Protein AF-A0A7C9AL41-F1 (afdb_monomer_lite)

Sequence (105 aa):
KAKLQLMFDLKRTPTEKEIIETVGISQERYRDVRRASNPVLSLHSRHLVTKEEFIAGITDVDDVGGDNWTQPTLLRFALDDVLDSLKPKENLVIRQRFGLDGKGD

Foldseek 3Di:
DLQVVCCVVVVHRDDPVSSCVVVVDDPVVSVVVVVVPDDDDDQCDADPPVRDGPVVPDDDPPPCDPVNVVVVVVVLVVVVVVLVPDDPVSSVVVCVVVVVPVPDD

Radius of gyration: 28.14 Å; chains: 1; bounding box: 41×40×78 Å

Organism: Opuntia streptacantha (NCBI:txid393608)

InterPro domains:
  IPR007624 RNA polymerase sigma-70 region 3 [PF04539] (1-60)
  IPR013324 RNA polymerase sigma factor, region 3/4-like [SSF88659] (2-46)
  IPR036388 Winged helix-like DNA-binding domain superfamily [G3DSA:1.10.10.10] (1-60)
  IPR036388 Winged helix-like DNA-binding domain superfamily [G3DSA:1.10.10.10] (70-105)
  IPR050239 Sigma-70 factor family, RNA polymerase initiation factors [PTHR30603] (1-103)

pLDDT: mean 85.27, std 11.1, range [49.72, 95.94]

Secondary structure (DSSP, 8-state):
-HHHHHHHHHSSPPPHHHHHHHHT--HHHHHHHHHHHSPPPPTT-B-TTT--BGGGG---SS---THHHHHHHHHHHHHHHHHHTS-HHHHHHHHHHHT-SS---

Structure (mmCIF, N/CA/C/O backbone):
data_AF-A0A7C9AL41-F1
#
_entry.id   AF-A0A7C9AL41-F1
#
loop_
_atom_site.group_PDB
_atom_site.id
_atom_site.type_symbol
_atom_site.label_atom_id
_atom_site.label_alt_id
_atom_site.label_comp_id
_atom_site.label_asym_id
_atom_site.label_entity_id
_atom_site.label_seq_id
_atom_site.pdbx_PDB_ins_code
_atom_site.Cartn_x
_atom_site.Cartn_y
_atom_site.Cartn_z
_atom_site.occupancy
_atom_site.B_iso_or_equiv
_atom_site.auth_seq_id
_atom_site.auth_comp_id
_atom_site.auth_asym_id
_atom_site.auth_atom_id
_atom_site.pdbx_PDB_model_num
ATOM 1 N N . LYS A 1 1 ? -15.848 -7.232 19.261 1.00 80.88 1 LYS A N 1
ATOM 2 C CA . LYS A 1 1 ? -16.745 -7.625 20.380 1.00 80.88 1 LYS A CA 1
ATOM 3 C C . LYS A 1 1 ? -16.005 -8.464 21.425 1.00 80.88 1 LYS A C 1
ATOM 5 O O . LYS A 1 1 ? -15.892 -7.980 22.540 1.00 80.88 1 LYS A O 1
ATOM 10 N N . ALA A 1 2 ? -15.383 -9.592 21.054 1.00 85.12 2 ALA A N 1
ATOM 11 C CA . ALA A 1 2 ? -14.617 -10.447 21.979 1.00 85.12 2 ALA A CA 1
ATOM 12 C C . ALA A 1 2 ? -13.569 -9.705 22.840 1.00 85.12 2 ALA A C 1
ATOM 14 O O . ALA A 1 2 ? -13.535 -9.881 24.051 1.00 85.12 2 ALA A O 1
ATOM 15 N N . LYS A 1 3 ? -12.780 -8.790 22.250 1.00 86.81 3 LYS A N 1
ATOM 16 C CA . LYS A 1 3 ? -11.811 -7.964 23.001 1.00 86.81 3 LYS A CA 1
ATOM 17 C C . LYS A 1 3 ? -12.453 -7.162 24.143 1.00 86.81 3 LYS A C 1
ATOM 19 O O . LYS A 1 3 ? -11.868 -7.072 25.211 1.00 86.81 3 LYS A O 1
ATOM 24 N N . LEU A 1 4 ? -13.630 -6.571 23.916 1.00 88.38 4 LEU A N 1
ATOM 25 C CA . LEU A 1 4 ? -14.317 -5.765 24.931 1.00 88.38 4 LEU A CA 1
ATOM 26 C C . LEU A 1 4 ? -14.866 -6.647 26.055 1.00 88.38 4 LEU A C 1
ATOM 28 O O . LEU A 1 4 ? -14.695 -6.294 27.212 1.00 88.38 4 LEU A O 1
ATOM 32 N N . GLN A 1 5 ? -15.460 -7.798 25.726 1.00 8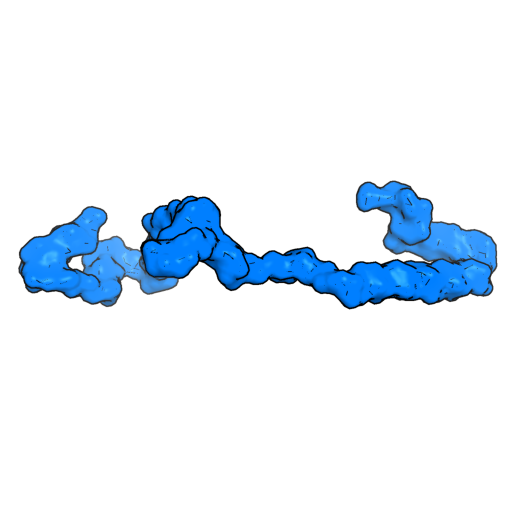9.81 5 GLN A N 1
ATOM 33 C CA . GLN A 1 5 ? -15.945 -8.758 26.729 1.00 89.81 5 GLN A CA 1
ATOM 34 C C . GLN A 1 5 ? -14.806 -9.220 27.646 1.00 89.81 5 GLN A C 1
ATOM 36 O O . GLN A 1 5 ? -14.884 -9.031 28.854 1.00 89.81 5 GLN A O 1
ATOM 41 N N . LEU A 1 6 ? -13.683 -9.657 27.066 1.00 91.25 6 LEU A N 1
ATOM 42 C CA . LEU A 1 6 ? -12.507 -10.062 27.840 1.00 91.25 6 LEU A CA 1
ATOM 43 C C . LEU A 1 6 ? -11.904 -8.922 28.674 1.00 91.25 6 LEU A C 1
ATOM 45 O O . LEU A 1 6 ? -11.375 -9.176 29.752 1.00 91.25 6 LEU A O 1
ATOM 49 N N . MET A 1 7 ? -11.979 -7.669 28.208 1.00 91.81 7 MET A N 1
ATOM 50 C CA . MET A 1 7 ? -11.548 -6.518 29.012 1.00 91.81 7 MET A CA 1
ATOM 51 C C . MET A 1 7 ? -12.383 -6.356 30.285 1.00 91.81 7 MET A C 1
ATOM 53 O O . MET A 1 7 ? -11.823 -6.026 31.331 1.00 91.81 7 MET A O 1
ATOM 57 N N . PHE A 1 8 ? -13.698 -6.582 30.209 1.00 91.19 8 PHE A N 1
ATOM 58 C CA . PHE A 1 8 ? -14.577 -6.522 31.378 1.00 91.19 8 PHE A CA 1
ATOM 59 C C . PHE A 1 8 ? -14.347 -7.706 32.320 1.00 91.19 8 PHE A C 1
ATOM 61 O O . PHE A 1 8 ? -14.205 -7.493 33.524 1.00 91.19 8 PHE A O 1
ATOM 68 N N . ASP A 1 9 ? -14.236 -8.919 31.778 1.00 91.38 9 ASP A N 1
ATOM 69 C CA . ASP A 1 9 ? -14.087 -10.142 32.574 1.00 91.38 9 ASP A CA 1
ATOM 70 C C . ASP A 1 9 ? -12.739 -10.189 33.306 1.00 91.38 9 ASP A C 1
ATOM 72 O O . ASP A 1 9 ? -12.671 -10.469 34.503 1.00 91.38 9 ASP A O 1
ATOM 76 N N . LEU A 1 10 ? -11.650 -9.861 32.602 1.00 90.56 10 LEU A N 1
ATOM 77 C CA . LEU A 1 10 ? -10.291 -9.933 33.145 1.00 90.56 10 LEU A CA 1
ATOM 78 C C . LEU A 1 10 ? -9.888 -8.669 33.918 1.00 90.56 10 LEU A C 1
ATOM 80 O O . LEU A 1 10 ? -8.841 -8.663 34.563 1.00 90.56 10 LEU A O 1
ATOM 84 N N . LYS A 1 11 ? -10.677 -7.585 33.828 1.00 89.94 11 LYS A N 1
ATOM 85 C CA . LYS A 1 11 ? -10.359 -6.246 34.370 1.00 89.94 11 LYS A CA 1
ATOM 86 C C . LYS A 1 11 ? -8.977 -5.719 33.951 1.00 89.94 11 LYS A C 1
ATOM 88 O O . LYS A 1 11 ? -8.386 -4.880 34.626 1.00 89.94 11 LYS A O 1
ATOM 93 N N . ARG A 1 12 ? -8.453 -6.215 32.830 1.00 89.69 12 ARG A N 1
ATOM 94 C CA . ARG A 1 12 ? -7.171 -5.830 32.230 1.00 89.69 12 ARG A CA 1
ATOM 95 C C . ARG A 1 12 ? -7.267 -5.875 30.714 1.00 89.69 12 ARG A C 1
ATOM 97 O O . ARG A 1 12 ? -8.241 -6.371 30.153 1.00 89.69 12 ARG A O 1
ATOM 104 N N . THR A 1 13 ? -6.232 -5.396 30.032 1.00 88.56 13 THR A N 1
ATOM 105 C CA . THR A 1 13 ? -6.113 -5.592 28.587 1.00 88.56 13 THR A CA 1
ATOM 106 C C . THR A 1 13 ? -5.877 -7.084 28.277 1.00 88.56 13 THR A C 1
ATOM 108 O O . THR A 1 13 ? -4.972 -7.702 28.851 1.00 88.56 13 THR A O 1
ATOM 111 N N . PRO A 1 14 ? -6.704 -7.706 27.414 1.00 90.88 14 PRO A N 1
ATOM 112 C CA . PRO A 1 14 ? -6.550 -9.109 27.049 1.00 90.88 14 PRO A CA 1
ATOM 113 C C . PRO A 1 14 ? -5.364 -9.307 26.109 1.00 90.88 14 PRO A C 1
ATOM 115 O O . PRO A 1 14 ? -5.057 -8.451 25.273 1.00 90.88 14 PRO A O 1
ATOM 118 N N . THR A 1 15 ? -4.719 -10.463 26.231 1.00 90.88 15 THR A N 1
ATOM 119 C CA . THR A 1 15 ? -3.598 -10.863 25.374 1.00 90.88 15 THR A CA 1
ATOM 120 C C . THR A 1 15 ? -4.120 -11.447 24.062 1.00 90.88 15 THR A C 1
ATOM 122 O O . THR A 1 15 ? -5.216 -11.998 24.006 1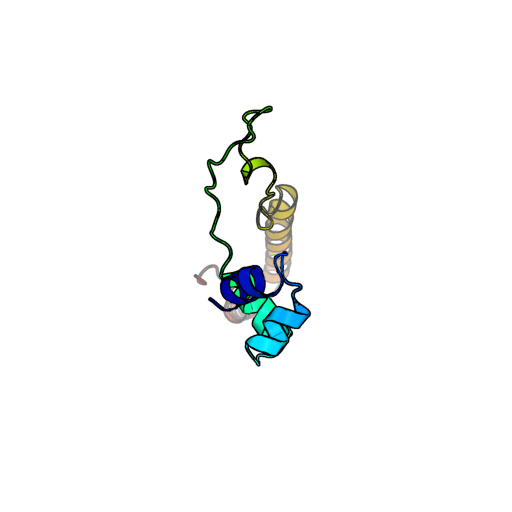.00 90.88 15 THR A O 1
ATOM 125 N N . GLU A 1 16 ? -3.330 -11.372 22.987 1.00 89.12 16 GLU A N 1
ATOM 126 C CA . GLU A 1 16 ? -3.722 -11.905 21.671 1.00 89.12 16 GLU A CA 1
ATOM 127 C C . GLU A 1 16 ? -4.133 -13.380 21.721 1.00 89.12 16 GLU A C 1
ATOM 129 O O . GLU A 1 16 ? -5.134 -13.742 21.113 1.00 89.12 16 GLU A O 1
ATOM 134 N N . LYS A 1 17 ? -3.414 -14.213 22.487 1.00 89.50 17 LYS A N 1
ATOM 135 C CA . LYS A 1 17 ? -3.730 -15.642 22.651 1.00 89.50 17 LYS A CA 1
ATOM 136 C C . LYS A 1 17 ? -5.136 -15.869 23.220 1.00 89.50 17 LYS A C 1
ATOM 138 O O . LYS A 1 17 ? -5.872 -16.685 22.686 1.00 89.50 17 LYS A O 1
ATOM 143 N N . GLU A 1 18 ? -5.525 -15.092 24.230 1.00 89.12 18 GLU A N 1
ATOM 144 C CA . GLU A 1 18 ? -6.833 -15.190 24.900 1.00 89.12 18 GLU A CA 1
ATOM 145 C C . GLU A 1 18 ? -7.973 -14.769 23.960 1.00 89.12 18 GLU A C 1
ATOM 147 O O . GLU A 1 18 ? -9.043 -15.375 23.939 1.00 89.12 18 GLU A O 1
ATOM 152 N N . ILE A 1 19 ? -7.731 -13.747 23.131 1.00 89.69 19 ILE A N 1
ATOM 153 C CA . ILE A 1 19 ? -8.692 -13.300 22.114 1.00 89.69 19 ILE A CA 1
ATOM 154 C C . ILE A 1 19 ? -8.849 -14.368 21.027 1.00 89.69 19 ILE A C 1
ATOM 156 O O . ILE A 1 19 ? -9.970 -14.639 20.604 1.00 89.69 19 ILE A O 1
ATOM 160 N N . ILE A 1 20 ? -7.744 -14.972 20.580 1.00 90.75 20 ILE A N 1
ATOM 161 C CA . ILE A 1 20 ? -7.751 -16.041 19.573 1.00 90.75 20 ILE A CA 1
ATOM 162 C C . ILE A 1 20 ? -8.533 -17.253 20.089 1.00 90.75 20 ILE A C 1
ATOM 164 O O . ILE A 1 20 ? -9.407 -17.747 19.381 1.00 90.75 20 ILE A O 1
ATOM 168 N N . GLU A 1 21 ? -8.264 -17.681 21.323 1.00 89.12 21 GLU A N 1
ATOM 169 C CA . GLU A 1 21 ? -8.946 -18.803 21.974 1.00 89.12 21 GLU A CA 1
ATOM 170 C C . GLU A 1 21 ? -10.453 -18.554 22.109 1.00 89.12 21 GLU A C 1
ATOM 172 O O . GLU A 1 21 ? -11.259 -19.406 21.748 1.00 89.12 21 GLU A O 1
ATOM 177 N N . THR A 1 22 ? -10.843 -17.345 22.517 1.00 88.81 22 THR A N 1
ATOM 178 C CA . THR A 1 22 ? -12.257 -16.969 22.673 1.00 88.81 22 THR A CA 1
ATOM 179 C C . THR A 1 22 ? -13.002 -16.893 21.334 1.00 88.81 22 THR A C 1
ATOM 181 O O . THR A 1 22 ? -14.200 -17.158 21.269 1.00 88.81 22 THR A O 1
ATOM 184 N N . VAL A 1 23 ? -12.319 -16.493 20.255 1.00 88.56 23 VAL A N 1
ATOM 185 C CA . VAL A 1 23 ? -12.920 -16.332 18.918 1.00 88.56 23 VAL A CA 1
ATOM 186 C C . VAL A 1 23 ? -12.864 -17.632 18.099 1.00 88.56 23 VAL A C 1
ATOM 188 O O . VAL A 1 23 ? -13.635 -17.781 17.153 1.00 88.56 23 VAL A O 1
ATOM 191 N N . GLY A 1 24 ? -11.989 -18.579 18.451 1.00 88.38 24 GLY A N 1
ATOM 192 C CA . GLY A 1 24 ? -11.891 -19.891 17.801 1.00 88.38 24 GLY A CA 1
ATOM 193 C C . GLY A 1 24 ? -11.345 -19.851 16.367 1.00 88.38 24 GLY A C 1
ATOM 194 O O . GLY A 1 24 ? -11.702 -20.691 15.545 1.00 88.38 24 GLY A O 1
ATOM 195 N N . ILE A 1 25 ? -10.507 -18.864 16.036 1.00 88.94 25 ILE A N 1
ATOM 196 C CA . ILE A 1 25 ? -9.888 -18.710 14.706 1.00 88.94 25 ILE A CA 1
ATOM 197 C C . ILE A 1 25 ? -8.401 -19.064 14.735 1.00 88.94 25 ILE A C 1
ATOM 199 O O . ILE A 1 25 ? -7.772 -19.050 15.788 1.00 88.94 25 ILE A O 1
ATOM 203 N N . SER A 1 26 ? -7.805 -19.356 13.575 1.00 92.44 26 SER A N 1
ATOM 204 C CA . SER A 1 26 ? -6.355 -19.571 13.501 1.00 92.44 26 SER A CA 1
ATOM 205 C C . SER A 1 26 ? -5.578 -18.274 13.754 1.00 92.44 26 SER A C 1
ATOM 207 O O . SER A 1 26 ? -6.050 -17.169 13.468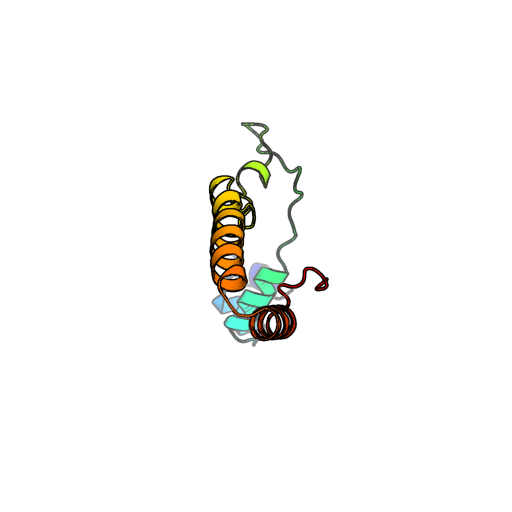 1.00 92.44 26 SER A O 1
ATOM 209 N N . GLN A 1 27 ? -4.352 -18.406 14.268 1.00 89.44 27 GLN A N 1
ATOM 210 C CA . GLN A 1 27 ? -3.487 -17.262 14.566 1.00 89.44 27 GLN A CA 1
ATOM 211 C C . GLN A 1 27 ? -3.171 -16.421 13.319 1.00 89.44 27 GLN A C 1
ATOM 213 O O . GLN A 1 27 ? -3.116 -15.195 13.405 1.00 89.44 27 GLN A O 1
ATOM 218 N N . GLU A 1 28 ? -2.994 -17.066 12.166 1.00 90.62 28 GLU A N 1
ATOM 219 C CA . GLU A 1 28 ? -2.774 -16.397 10.879 1.00 90.62 28 GLU A CA 1
ATOM 220 C C . GLU A 1 28 ? -3.966 -15.512 10.511 1.00 90.62 28 GLU A C 1
ATOM 222 O O . GLU A 1 28 ? -3.806 -14.303 10.348 1.00 90.62 28 GLU A O 1
ATOM 227 N N . ARG A 1 29 ? -5.186 -16.068 10.536 1.00 90.00 29 ARG A N 1
ATOM 228 C CA . ARG A 1 29 ? -6.398 -15.290 10.247 1.00 90.00 29 ARG A CA 1
ATOM 229 C C . ARG A 1 29 ? -6.605 -14.149 11.236 1.00 90.00 29 ARG A C 1
ATOM 231 O O . ARG A 1 29 ? -7.061 -13.082 10.840 1.00 90.00 29 ARG A O 1
ATOM 238 N N . TYR A 1 30 ? -6.273 -14.337 12.514 1.00 91.44 30 TYR A N 1
ATOM 239 C CA . TYR A 1 30 ? -6.352 -13.252 13.495 1.00 91.44 30 TYR A CA 1
ATOM 240 C C . TYR A 1 30 ? -5.416 -12.089 13.142 1.00 91.44 30 TYR A C 1
ATOM 242 O O . TYR A 1 30 ? -5.813 -10.928 13.256 1.00 91.44 30 TYR A O 1
ATOM 250 N N . ARG A 1 31 ? -4.190 -12.378 12.684 1.00 91.12 31 ARG A N 1
ATOM 251 C CA . ARG A 1 31 ? -3.238 -11.347 12.244 1.00 91.12 31 ARG A CA 1
ATOM 252 C C . ARG A 1 31 ? -3.744 -10.601 11.017 1.00 91.12 31 ARG A C 1
ATOM 254 O O . ARG A 1 31 ? -3.656 -9.374 11.000 1.00 91.12 31 ARG A O 1
ATOM 261 N N . ASP A 1 32 ? -4.318 -11.313 10.055 1.00 91.94 32 ASP A N 1
ATOM 262 C CA . ASP A 1 32 ? -4.868 -10.707 8.841 1.00 91.94 32 ASP A CA 1
ATOM 263 C C . ASP A 1 32 ? -6.067 -9.816 9.153 1.00 91.94 32 ASP A C 1
ATOM 265 O O . ASP A 1 32 ? -6.098 -8.655 8.748 1.00 91.94 32 ASP A O 1
ATOM 269 N N . VAL A 1 33 ? -7.012 -10.310 9.959 1.00 91.06 33 VAL A N 1
ATOM 270 C CA . VAL A 1 33 ? -8.170 -9.526 10.410 1.00 91.06 33 VAL A CA 1
ATOM 271 C C . VAL A 1 33 ? -7.715 -8.297 11.189 1.00 91.06 33 VAL A C 1
ATOM 273 O O . VAL A 1 33 ? -8.220 -7.201 10.956 1.00 91.06 33 VAL A O 1
ATOM 276 N N . ARG A 1 34 ? -6.736 -8.442 12.088 1.00 90.44 34 ARG A N 1
ATOM 277 C CA . ARG A 1 34 ? -6.197 -7.311 12.848 1.00 90.44 34 ARG A CA 1
ATOM 278 C C . ARG A 1 34 ? -5.547 -6.281 11.929 1.00 90.44 34 ARG A C 1
ATOM 280 O O . ARG A 1 34 ? -5.809 -5.093 12.095 1.00 90.44 34 ARG A O 1
ATOM 287 N N . ARG A 1 35 ? -4.743 -6.720 10.957 1.00 90.06 35 ARG A N 1
ATOM 288 C CA . ARG A 1 35 ? -4.111 -5.843 9.965 1.00 90.06 35 ARG A CA 1
ATOM 289 C C . ARG A 1 35 ? -5.163 -5.102 9.138 1.00 90.06 35 ARG A C 1
ATOM 291 O O . ARG A 1 35 ? -5.068 -3.889 9.017 1.00 90.06 35 ARG A O 1
ATOM 298 N N . ALA A 1 36 ? -6.174 -5.810 8.641 1.00 90.25 36 ALA A N 1
ATOM 299 C CA . ALA A 1 36 ? -7.258 -5.239 7.846 1.00 90.25 36 ALA A CA 1
ATOM 300 C C . ALA A 1 36 ? -8.170 -4.297 8.652 1.00 90.25 36 ALA A C 1
ATOM 302 O O . ALA A 1 36 ? -8.757 -3.377 8.094 1.00 90.25 36 ALA A O 1
ATOM 303 N N . SER A 1 37 ? -8.293 -4.512 9.965 1.00 90.31 37 SER A N 1
ATOM 304 C CA . SER A 1 37 ? -9.112 -3.669 10.843 1.00 90.31 37 SER A CA 1
ATOM 305 C C . SER A 1 37 ? -8.464 -2.336 11.227 1.00 90.31 37 SER A C 1
ATOM 307 O O . SER A 1 37 ? -9.143 -1.480 11.796 1.00 90.31 37 SER A O 1
ATOM 309 N N . ASN A 1 38 ? -7.165 -2.156 10.963 1.00 89.50 38 ASN A N 1
ATOM 310 C CA . ASN A 1 38 ? -6.490 -0.897 11.255 1.00 89.50 38 ASN A CA 1
ATOM 311 C C . ASN A 1 38 ? -6.984 0.189 10.281 1.00 89.50 38 ASN A C 1
ATOM 313 O O . ASN A 1 38 ? -6.917 -0.020 9.069 1.00 89.50 38 ASN A O 1
ATOM 317 N N . PRO A 1 39 ? -7.465 1.345 10.774 1.00 87.69 39 PRO A N 1
ATOM 318 C CA . PRO A 1 39 ? -7.907 2.425 9.903 1.00 87.69 39 PRO A CA 1
ATOM 319 C C . PRO A 1 39 ? -6.724 3.021 9.131 1.00 87.69 39 PRO A C 1
ATOM 321 O O . PRO A 1 39 ? -5.614 3.129 9.655 1.00 87.69 39 PRO A O 1
ATOM 324 N N . VAL A 1 40 ? -6.982 3.439 7.893 1.00 88.81 40 VAL A N 1
ATOM 325 C CA . VAL A 1 40 ? -5.996 4.140 7.062 1.00 88.81 40 VAL A CA 1
ATOM 326 C C . VAL A 1 40 ? -5.792 5.557 7.605 1.00 88.81 40 VAL A C 1
ATOM 328 O O . VAL A 1 40 ? -6.755 6.251 7.935 1.00 88.81 40 VAL A O 1
ATOM 331 N N . LEU A 1 41 ? -4.532 5.979 7.714 1.00 88.00 41 LEU A N 1
ATOM 332 C CA . LEU A 1 41 ? -4.158 7.324 8.150 1.00 88.00 41 LEU A CA 1
ATOM 333 C C . LEU A 1 41 ? -4.211 8.307 6.975 1.00 88.00 41 LEU A C 1
ATOM 335 O O . LEU A 1 41 ? -3.914 7.952 5.837 1.00 88.00 41 LEU A O 1
ATOM 339 N N . SER A 1 42 ? -4.572 9.559 7.261 1.00 91.31 42 SER A N 1
ATOM 340 C CA . SER A 1 42 ? -4.544 10.626 6.257 1.00 91.31 42 SER A CA 1
ATOM 341 C C . SER A 1 42 ? -3.111 10.915 5.816 1.00 91.31 42 SER A C 1
ATOM 343 O O . SER A 1 42 ? -2.229 11.078 6.660 1.00 91.31 42 SER A O 1
ATOM 345 N N . LEU A 1 43 ? -2.897 11.070 4.511 1.00 90.12 43 LEU A N 1
ATOM 346 C CA . LEU A 1 43 ? -1.611 11.484 3.941 1.00 90.12 43 LEU A CA 1
ATOM 347 C C . LEU A 1 43 ? -1.165 12.869 4.436 1.00 90.12 43 LEU A C 1
ATOM 349 O O . LEU A 1 43 ? 0.021 13.108 4.621 1.00 90.12 43 LEU A O 1
ATOM 353 N N . HIS A 1 44 ? -2.123 13.745 4.744 1.00 90.88 44 HIS A N 1
ATOM 354 C CA . HIS A 1 44 ? -1.870 15.090 5.269 1.00 90.88 44 HIS A CA 1
ATOM 355 C C . HIS A 1 44 ? -1.757 15.134 6.797 1.00 90.88 44 HIS A C 1
ATOM 357 O O . HIS A 1 44 ? -1.754 16.214 7.393 1.00 90.88 44 HIS A O 1
ATOM 363 N N . SER A 1 45 ? -1.732 13.977 7.466 1.00 92.38 45 SER A N 1
ATOM 364 C CA . SER A 1 45 ? -1.510 13.946 8.908 1.00 92.38 45 SER A CA 1
ATOM 365 C C . SER A 1 45 ? -0.095 14.438 9.229 1.00 92.38 45 SER A C 1
ATOM 367 O O . SER A 1 45 ? 0.873 14.091 8.551 1.00 92.38 45 SER A O 1
ATOM 369 N N . ARG A 1 46 ? 0.012 15.292 10.252 1.00 92.62 46 ARG A N 1
ATOM 370 C CA . ARG A 1 46 ? 1.251 15.988 10.617 1.00 92.62 46 ARG A CA 1
ATOM 371 C C . ARG A 1 46 ? 1.697 15.643 12.023 1.00 92.62 46 ARG A C 1
ATOM 373 O O . ARG A 1 46 ? 0.873 15.467 12.923 1.00 92.62 46 ARG A O 1
ATOM 380 N N . HIS A 1 47 ? 3.007 15.612 12.219 1.00 92.25 47 HIS A N 1
ATOM 381 C CA . HIS A 1 47 ? 3.600 15.454 13.534 1.00 92.25 47 HIS A CA 1
ATOM 382 C C . HIS A 1 47 ? 3.392 16.727 14.372 1.00 92.25 47 HIS A C 1
ATOM 384 O O . HIS A 1 47 ? 3.619 17.840 13.903 1.00 92.25 47 HIS A O 1
ATOM 390 N N . LEU A 1 48 ? 2.987 16.580 15.638 1.00 92.62 48 LEU A N 1
ATOM 391 C CA . LEU A 1 48 ? 2.582 17.712 16.489 1.00 92.62 48 LEU A CA 1
ATOM 392 C C . LEU A 1 48 ? 3.705 18.734 16.735 1.00 92.62 48 LEU A C 1
ATOM 394 O O . LEU A 1 48 ? 3.448 19.933 16.785 1.00 92.62 48 LEU A O 1
ATOM 398 N N . VAL A 1 49 ? 4.942 18.254 16.893 1.00 94.44 49 VAL A N 1
ATOM 399 C CA . VAL A 1 49 ? 6.110 19.098 17.210 1.00 94.44 49 VAL A CA 1
ATOM 400 C C . VAL A 1 49 ? 6.760 19.676 15.950 1.00 94.44 49 VAL A C 1
ATOM 402 O O . VAL A 1 49 ? 6.879 20.891 15.828 1.00 94.44 49 VAL A O 1
ATOM 405 N N . THR A 1 50 ? 7.159 18.824 15.002 1.00 91.38 50 THR A N 1
ATOM 406 C CA . THR A 1 50 ? 7.873 19.241 13.783 1.00 91.38 50 THR A CA 1
ATOM 407 C C . THR A 1 50 ? 6.958 19.840 12.715 1.00 91.38 50 THR A C 1
ATOM 409 O O . THR A 1 50 ? 7.445 20.535 11.833 1.00 91.38 50 THR A O 1
ATOM 412 N N . LYS A 1 51 ? 5.636 19.617 12.796 1.00 91.19 51 LYS A N 1
ATOM 413 C CA . LYS A 1 51 ? 4.627 20.005 11.787 1.00 91.19 51 LYS A CA 1
ATOM 414 C C . LYS A 1 51 ? 4.832 19.384 10.401 1.00 91.19 51 LYS A C 1
ATOM 416 O O . LYS A 1 51 ? 4.089 19.721 9.481 1.00 91.19 51 LYS A O 1
ATOM 421 N N . GLU A 1 52 ? 5.787 18.477 10.260 1.00 90.81 52 GLU A N 1
ATOM 422 C CA . GLU A 1 52 ? 6.042 17.736 9.030 1.00 90.81 52 GLU A CA 1
ATOM 423 C C . GLU A 1 52 ? 4.939 16.707 8.792 1.00 90.81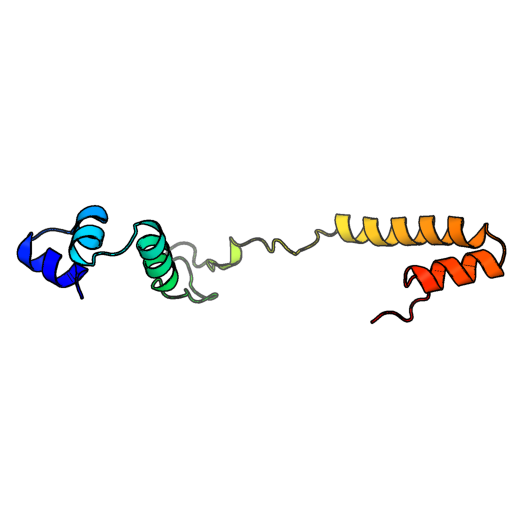 52 GLU A C 1
ATOM 425 O O . GLU A 1 52 ? 4.358 16.162 9.737 1.00 90.81 52 GLU A O 1
ATOM 430 N N . GLU A 1 53 ? 4.632 16.461 7.522 1.00 92.25 53 GLU A N 1
ATOM 431 C CA . GLU A 1 53 ? 3.667 15.442 7.124 1.00 92.25 53 GLU A CA 1
ATOM 432 C C . GLU A 1 53 ? 4.295 14.057 7.243 1.00 92.25 53 GLU A C 1
ATOM 434 O O . GLU A 1 53 ? 5.427 13.839 6.816 1.00 92.25 53 GLU A O 1
ATOM 439 N N . PHE A 1 54 ? 3.550 13.096 7.790 1.00 89.25 54 PHE A N 1
ATOM 440 C CA . PHE A 1 54 ? 4.056 11.731 7.953 1.00 89.25 54 PHE A CA 1
ATOM 441 C C . PHE A 1 54 ? 4.354 11.047 6.614 1.00 89.25 54 PHE A C 1
ATOM 443 O O . PHE A 1 54 ? 5.203 10.160 6.563 1.00 89.25 54 PHE A O 1
ATOM 450 N N . ILE A 1 55 ? 3.699 11.478 5.531 1.00 89.81 55 ILE A N 1
ATOM 451 C CA . ILE A 1 55 ? 3.964 10.966 4.184 1.00 89.81 55 ILE A CA 1
ATOM 452 C C . ILE A 1 55 ? 5.384 11.286 3.705 1.00 89.81 55 ILE A C 1
ATOM 454 O O . ILE A 1 55 ? 5.944 10.510 2.945 1.00 8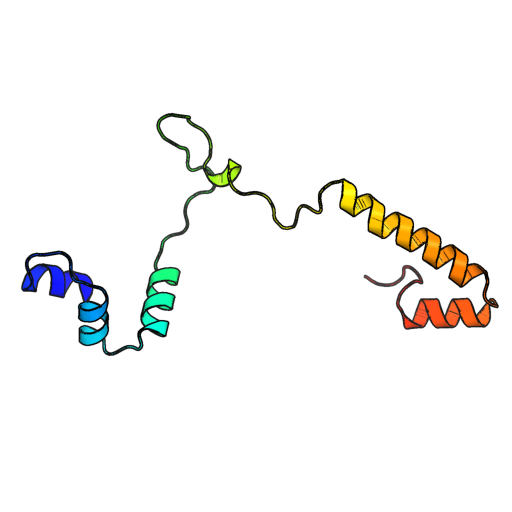9.81 55 ILE A O 1
ATOM 458 N N . ALA A 1 56 ? 6.005 12.371 4.182 1.00 83.62 56 ALA A N 1
ATOM 459 C CA . ALA A 1 56 ? 7.338 12.775 3.732 1.00 83.62 56 ALA A CA 1
ATOM 460 C C . ALA A 1 56 ? 8.431 11.751 4.091 1.00 83.62 56 ALA A C 1
ATOM 462 O O . ALA A 1 56 ? 9.480 11.720 3.457 1.00 83.62 56 ALA A O 1
ATOM 463 N N . GLY A 1 57 ? 8.187 10.901 5.094 1.00 82.00 57 GLY A N 1
ATOM 464 C CA . GLY A 1 57 ? 9.080 9.795 5.445 1.00 82.00 57 GLY A CA 1
ATOM 465 C C . GLY A 1 57 ? 8.910 8.546 4.573 1.00 82.00 57 GLY A C 1
ATOM 466 O O . GLY A 1 57 ? 9.663 7.590 4.746 1.00 82.00 57 GLY A O 1
ATOM 467 N N . ILE A 1 58 ? 7.923 8.518 3.674 1.00 82.75 58 ILE A N 1
ATOM 468 C CA . ILE A 1 58 ? 7.682 7.400 2.762 1.00 82.75 58 ILE A CA 1
ATOM 469 C C . ILE A 1 58 ? 8.410 7.709 1.459 1.00 82.75 58 ILE A C 1
ATOM 471 O O . ILE A 1 58 ? 8.039 8.621 0.726 1.00 82.75 58 ILE A O 1
ATOM 475 N N . THR A 1 59 ? 9.462 6.948 1.180 1.00 75.94 59 THR A N 1
ATOM 476 C CA . THR A 1 59 ? 10.123 6.983 -0.123 1.00 75.94 59 THR A CA 1
ATOM 477 C C . THR A 1 59 ? 9.250 6.258 -1.133 1.00 75.94 59 THR A C 1
ATOM 479 O O . THR A 1 59 ? 8.723 5.182 -0.838 1.00 75.94 59 THR A O 1
ATOM 482 N N . ASP A 1 60 ? 9.098 6.846 -2.312 1.00 76.12 60 ASP A N 1
ATOM 483 C CA . ASP A 1 60 ? 8.485 6.150 -3.428 1.00 76.12 60 ASP A CA 1
ATOM 484 C C . ASP A 1 60 ? 9.426 5.020 -3.867 1.00 76.12 60 ASP A C 1
ATOM 486 O O . ASP A 1 60 ? 10.576 5.243 -4.240 1.00 76.12 60 ASP A O 1
ATOM 490 N N . VAL A 1 61 ? 8.959 3.784 -3.708 1.00 69.44 61 VAL A N 1
ATOM 491 C CA . VAL A 1 61 ? 9.731 2.575 -4.022 1.00 69.44 61 VAL A CA 1
ATOM 492 C C . VAL A 1 61 ? 9.779 2.353 -5.537 1.00 69.44 61 VAL A C 1
ATOM 494 O O . VAL A 1 61 ? 10.706 1.708 -6.027 1.00 69.44 61 VAL A O 1
ATOM 497 N N . ASP A 1 62 ? 8.816 2.927 -6.262 1.00 66.38 62 ASP A N 1
ATOM 498 C CA . ASP A 1 62 ? 8.729 2.895 -7.719 1.00 66.38 62 ASP A CA 1
ATOM 499 C C . ASP A 1 62 ? 9.355 4.140 -8.360 1.00 66.38 62 ASP A C 1
ATOM 501 O O . ASP A 1 62 ? 9.413 4.218 -9.589 1.00 66.38 62 ASP A O 1
ATOM 505 N N . ASP A 1 63 ? 9.868 5.092 -7.566 1.00 59.69 63 ASP A N 1
ATOM 506 C CA . ASP A 1 63 ? 10.712 6.159 -8.092 1.00 59.69 63 ASP A CA 1
ATOM 507 C C . ASP A 1 63 ? 12.045 5.528 -8.479 1.00 59.69 63 ASP A C 1
ATOM 509 O O . ASP A 1 63 ? 12.998 5.381 -7.709 1.00 59.69 63 ASP A O 1
ATOM 513 N N . VAL A 1 64 ? 12.042 5.046 -9.716 1.00 56.38 64 VAL A N 1
ATOM 514 C CA . VAL A 1 64 ? 13.191 4.678 -10.514 1.00 56.38 64 VAL A CA 1
ATOM 515 C C . VAL A 1 64 ? 14.110 5.897 -10.482 1.00 56.38 64 VAL A C 1
ATOM 517 O O . VAL A 1 64 ? 13.991 6.785 -11.322 1.00 56.38 64 VAL A O 1
ATOM 520 N N . GLY A 1 65 ? 14.970 5.978 -9.458 1.00 55.72 65 GLY A N 1
ATOM 521 C CA . GLY A 1 65 ? 15.834 7.132 -9.223 1.00 55.72 65 GLY A CA 1
ATOM 522 C C . GLY A 1 65 ? 16.549 7.521 -10.512 1.00 55.72 65 GLY A C 1
ATOM 523 O O . GLY A 1 65 ? 16.819 6.649 -11.333 1.00 55.72 65 GLY A O 1
ATOM 524 N N . GLY A 1 66 ? 16.822 8.813 -10.717 1.00 55.53 66 GLY A N 1
ATOM 525 C CA . GLY A 1 66 ? 17.260 9.371 -12.009 1.00 55.53 66 GLY A CA 1
ATOM 526 C C . GLY A 1 66 ? 18.341 8.571 -12.759 1.00 55.53 66 GLY A C 1
ATOM 527 O O . GLY A 1 66 ? 18.326 8.523 -13.988 1.00 55.53 66 GLY A O 1
ATOM 528 N N . ASP A 1 67 ? 19.209 7.855 -12.042 1.00 57.66 67 ASP A N 1
ATOM 529 C CA . ASP A 1 67 ? 20.202 6.938 -12.613 1.00 57.66 67 ASP A CA 1
ATOM 530 C C . ASP A 1 67 ? 19.588 5.748 -13.377 1.00 57.66 67 ASP A C 1
ATOM 532 O O . ASP A 1 67 ? 20.090 5.364 -14.434 1.00 57.66 67 ASP A O 1
ATOM 536 N N . ASN A 1 68 ? 18.465 5.187 -12.928 1.00 56.50 68 ASN A N 1
ATOM 537 C CA . ASN A 1 68 ? 17.776 4.098 -13.618 1.00 56.50 68 ASN A CA 1
ATOM 538 C C . ASN A 1 68 ? 16.977 4.553 -14.855 1.00 56.50 68 ASN A C 1
ATOM 540 O O . ASN A 1 68 ? 16.526 3.692 -15.598 1.00 56.50 68 ASN A O 1
ATOM 544 N N . TRP A 1 69 ? 16.822 5.851 -15.145 1.00 55.25 69 TRP A N 1
ATOM 545 C CA . TRP A 1 69 ? 16.286 6.297 -16.447 1.00 55.25 69 TRP A CA 1
ATOM 546 C C . TRP A 1 69 ? 17.335 6.199 -17.564 1.00 55.25 69 TRP A C 1
ATOM 548 O O . TRP A 1 69 ? 17.006 6.014 -18.741 1.00 55.25 69 TRP A O 1
ATOM 558 N N . THR A 1 70 ? 18.619 6.283 -17.204 1.00 58.59 70 THR A N 1
ATOM 559 C CA . THR A 1 70 ? 19.724 6.185 -18.170 1.00 58.59 70 THR A CA 1
ATOM 560 C C . THR A 1 70 ? 19.972 4.749 -18.634 1.00 58.59 70 THR A C 1
ATOM 562 O O . THR A 1 70 ? 20.374 4.528 -19.775 1.00 58.59 70 THR A O 1
ATOM 565 N N . GLN A 1 71 ? 19.676 3.750 -17.796 1.00 62.44 71 GLN A N 1
ATOM 566 C CA . GLN A 1 71 ? 19.947 2.349 -18.134 1.00 62.44 71 GLN A CA 1
ATOM 567 C C . GLN A 1 71 ? 19.042 1.801 -19.257 1.00 62.44 71 GLN A C 1
ATOM 569 O O . GLN A 1 71 ? 19.577 1.211 -20.196 1.00 62.44 71 GLN A O 1
ATOM 574 N N . PRO A 1 72 ? 17.708 2.014 -19.252 1.00 69.25 72 PRO A N 1
ATOM 575 C CA . PRO A 1 72 ? 16.827 1.535 -20.312 1.00 69.25 72 PRO A CA 1
ATOM 576 C C . PRO A 1 72 ? 17.118 2.198 -21.653 1.00 69.25 72 PRO A C 1
ATOM 578 O O . PRO A 1 72 ? 17.005 1.549 -22.688 1.00 69.25 72 PRO A O 1
ATOM 581 N N . THR A 1 73 ? 17.494 3.479 -21.647 1.00 75.19 73 THR A N 1
ATOM 582 C CA . THR A 1 73 ? 17.785 4.235 -22.871 1.00 75.19 73 THR A CA 1
ATOM 583 C C . THR A 1 73 ? 19.106 3.793 -23.493 1.00 75.19 73 THR A C 1
ATOM 585 O O . THR A 1 73 ? 19.132 3.474 -24.679 1.00 75.19 73 THR A O 1
ATOM 588 N N . LEU A 1 74 ? 20.171 3.666 -22.695 1.00 81.62 74 LEU A N 1
ATOM 589 C CA . LEU A 1 74 ? 21.464 3.152 -23.157 1.00 81.62 74 LEU A CA 1
ATOM 590 C C . LEU A 1 74 ? 21.360 1.707 -23.662 1.00 81.62 74 LEU A C 1
ATOM 592 O O . LEU A 1 74 ? 21.918 1.378 -24.708 1.00 81.62 74 LEU A O 1
ATOM 596 N N . LEU A 1 75 ? 20.603 0.858 -22.961 1.00 84.44 75 LEU A N 1
ATOM 597 C CA . LEU A 1 75 ? 20.336 -0.511 -23.399 1.00 84.44 75 LEU A CA 1
ATOM 598 C C . LEU A 1 75 ? 19.566 -0.544 -24.726 1.00 84.44 75 LEU A C 1
ATOM 600 O O . LEU A 1 75 ? 19.868 -1.379 -25.576 1.00 84.44 75 LEU A O 1
ATOM 604 N N . ARG A 1 76 ? 18.595 0.360 -24.920 1.00 84.62 76 ARG A N 1
ATOM 605 C CA . ARG A 1 76 ? 17.831 0.449 -26.172 1.00 84.62 76 ARG A CA 1
ATOM 606 C C . ARG A 1 76 ? 18.742 0.784 -27.353 1.00 84.62 76 ARG A C 1
ATOM 608 O O . ARG A 1 76 ? 18.669 0.097 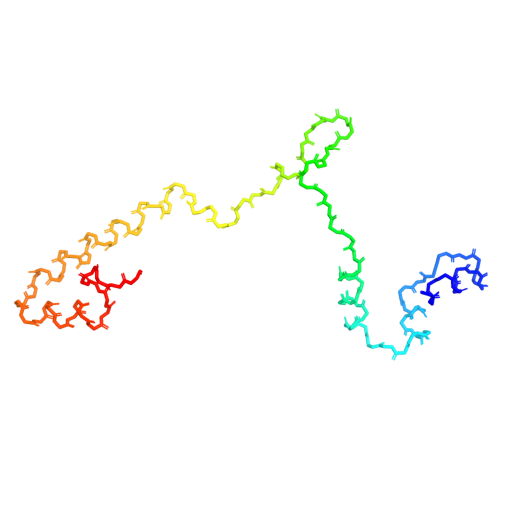-28.363 1.00 84.62 76 ARG A O 1
ATOM 615 N N . PHE A 1 77 ? 19.642 1.756 -27.190 1.00 86.19 77 PHE A N 1
ATOM 616 C CA . PHE A 1 77 ? 20.604 2.129 -28.231 1.00 86.19 77 PHE A CA 1
ATOM 617 C C . PHE A 1 77 ? 21.549 0.982 -28.593 1.00 86.19 77 PHE A C 1
ATOM 619 O O . PHE A 1 77 ? 21.691 0.654 -29.766 1.00 86.19 77 PHE A O 1
ATOM 626 N N . ALA A 1 78 ? 22.132 0.314 -27.594 1.00 89.69 78 ALA A N 1
ATOM 627 C CA . ALA A 1 78 ? 23.004 -0.832 -27.847 1.00 89.69 78 ALA A CA 1
ATOM 628 C C . ALA A 1 78 ? 22.264 -1.984 -28.555 1.00 89.69 78 ALA A C 1
ATOM 630 O O . ALA A 1 78 ? 22.849 -2.700 -29.367 1.00 89.69 78 ALA A O 1
ATOM 631 N N . LEU A 1 79 ? 20.976 -2.173 -28.253 1.00 90.50 79 LEU A N 1
ATOM 632 C CA . LEU A 1 79 ? 20.143 -3.176 -28.910 1.00 90.50 79 LEU A CA 1
ATOM 633 C C . LEU A 1 79 ? 19.835 -2.801 -30.366 1.00 90.50 79 LEU A C 1
ATOM 635 O O . LEU A 1 79 ? 19.905 -3.670 -31.232 1.00 90.50 79 LEU A O 1
ATOM 639 N N . ASP A 1 80 ? 19.531 -1.531 -30.641 1.00 90.50 80 ASP A N 1
ATOM 640 C CA . ASP A 1 80 ? 19.303 -1.033 -32.000 1.00 90.50 80 ASP A CA 1
ATOM 641 C C . ASP A 1 80 ? 20.550 -1.199 -32.882 1.00 90.50 80 ASP A C 1
ATOM 643 O O . ASP A 1 80 ? 20.435 -1.728 -33.987 1.00 90.50 80 ASP A O 1
ATOM 647 N N . ASP A 1 81 ? 21.741 -0.889 -32.359 1.00 93.06 81 ASP A N 1
ATOM 648 C CA . ASP A 1 81 ? 23.012 -1.076 -33.075 1.00 93.06 81 ASP A CA 1
ATOM 649 C C . ASP A 1 81 ? 23.236 -2.544 -33.488 1.00 93.06 81 ASP A C 1
ATOM 651 O O . ASP A 1 81 ? 23.670 -2.843 -34.606 1.00 93.06 81 ASP A O 1
ATOM 655 N N . VAL A 1 82 ? 22.914 -3.494 -32.601 1.00 94.31 82 VAL A N 1
ATOM 656 C CA . VAL A 1 82 ? 23.026 -4.931 -32.896 1.00 94.31 82 VAL A CA 1
ATOM 657 C C . VAL A 1 82 ? 21.989 -5.361 -33.932 1.00 94.31 82 VAL A C 1
ATOM 659 O O . VAL A 1 82 ? 22.316 -6.118 -34.848 1.00 94.31 82 VAL A O 1
ATOM 662 N N . LEU A 1 83 ? 20.747 -4.890 -33.820 1.00 93.31 83 LEU A N 1
ATOM 663 C CA . LEU A 1 83 ? 19.678 -5.232 -34.759 1.00 93.31 83 LEU A CA 1
ATOM 664 C C . LEU A 1 83 ? 19.952 -4.696 -36.165 1.00 93.31 83 LEU A C 1
ATOM 666 O O . LEU A 1 83 ? 19.676 -5.387 -37.148 1.00 93.31 83 LEU A O 1
ATOM 670 N N . ASP A 1 84 ? 20.548 -3.513 -36.267 1.00 92.81 84 ASP A N 1
ATOM 671 C CA . ASP A 1 84 ? 20.882 -2.881 -37.541 1.00 92.81 84 ASP A CA 1
ATOM 672 C C . ASP A 1 84 ? 22.099 -3.527 -38.224 1.00 92.81 84 ASP A C 1
ATOM 674 O O . ASP A 1 84 ? 22.266 -3.404 -39.438 1.00 92.81 84 ASP A O 1
ATOM 678 N N . SER A 1 85 ? 22.897 -4.308 -37.484 1.00 95.12 85 SER A N 1
ATOM 679 C CA . SER A 1 85 ? 23.964 -5.144 -38.054 1.00 95.12 85 SER A CA 1
ATOM 680 C C . SER A 1 85 ? 23.454 -6.400 -38.787 1.00 95.12 85 SER A C 1
ATOM 682 O O . SER A 1 85 ? 24.197 -7.019 -39.555 1.00 95.12 85 SER A O 1
ATOM 684 N N . LEU A 1 86 ? 22.191 -6.791 -38.572 1.00 94.19 86 LEU A N 1
ATOM 685 C CA . LEU A 1 86 ? 21.570 -7.957 -39.207 1.00 94.19 86 LEU A CA 1
ATOM 686 C C . LEU A 1 86 ? 21.035 -7.634 -40.607 1.00 94.19 86 LEU A C 1
ATOM 688 O O . LEU A 1 86 ? 20.823 -6.480 -40.982 1.00 94.19 86 LEU A O 1
ATOM 692 N N . LYS A 1 87 ? 20.731 -8.669 -41.401 1.00 95.94 87 LYS A N 1
ATOM 693 C CA . LYS A 1 87 ? 20.080 -8.449 -42.701 1.00 95.94 87 LYS A CA 1
ATOM 694 C C . LYS A 1 87 ? 18.683 -7.848 -42.496 1.00 95.94 87 LYS A C 1
ATOM 696 O O . LYS A 1 87 ? 17.997 -8.227 -41.545 1.00 95.94 87 LYS A O 1
ATOM 701 N N . PRO A 1 88 ? 18.168 -7.038 -43.443 1.00 93.62 88 PRO A N 1
ATOM 702 C CA . PRO A 1 88 ? 16.884 -6.345 -43.281 1.00 93.62 88 PRO A CA 1
ATOM 703 C C . PRO A 1 88 ? 15.701 -7.252 -42.904 1.00 93.62 88 PRO A C 1
ATOM 705 O O . PRO A 1 88 ? 14.837 -6.864 -42.124 1.00 93.62 88 PRO A O 1
ATOM 708 N N . LYS A 1 89 ? 15.665 -8.485 -43.429 1.00 93.31 89 LYS A N 1
ATOM 709 C CA . LYS A 1 89 ? 14.611 -9.462 -43.110 1.00 93.31 89 LYS A CA 1
ATOM 710 C C . LYS A 1 89 ? 14.751 -10.059 -41.706 1.00 93.31 89 LYS A C 1
ATOM 712 O O . LYS A 1 89 ? 13.741 -10.323 -41.068 1.00 93.31 89 LYS A O 1
ATOM 717 N N . GLU A 1 90 ? 15.977 -10.277 -41.239 1.00 94.56 90 GLU A N 1
ATOM 718 C CA . GLU A 1 90 ? 16.263 -10.838 -39.912 1.00 94.56 90 GLU A CA 1
ATOM 719 C C . GLU A 1 90 ? 15.962 -9.799 -38.823 1.00 94.56 90 GLU A C 1
ATOM 721 O O . GLU A 1 90 ? 15.241 -10.108 -37.877 1.00 94.56 90 GLU A O 1
ATOM 726 N N . ASN A 1 91 ? 16.408 -8.551 -39.022 1.00 93.12 91 ASN A N 1
ATOM 727 C CA . ASN A 1 91 ? 16.092 -7.411 -38.155 1.00 93.12 91 ASN A CA 1
ATOM 728 C C . ASN A 1 91 ? 14.567 -7.243 -37.996 1.00 93.12 91 ASN A C 1
ATOM 730 O O . ASN A 1 91 ? 14.045 -7.248 -36.881 1.00 93.12 91 ASN A O 1
ATOM 734 N N . LEU A 1 92 ? 13.830 -7.210 -39.115 1.00 91.81 92 LEU A N 1
ATOM 735 C CA . LEU A 1 92 ? 12.372 -7.060 -39.106 1.00 91.81 92 LEU A CA 1
ATOM 736 C C . LEU A 1 92 ? 11.663 -8.174 -38.319 1.00 91.81 92 LEU A C 1
ATOM 738 O O . LEU A 1 92 ? 10.776 -7.887 -37.516 1.00 91.81 92 LEU A O 1
ATOM 742 N N . VAL A 1 93 ? 12.058 -9.435 -38.525 1.00 94.44 93 VAL A N 1
ATOM 743 C CA . VAL A 1 93 ? 11.456 -10.580 -37.823 1.00 94.44 93 VAL A CA 1
ATOM 744 C C . VAL A 1 93 ? 11.733 -10.515 -36.322 1.00 94.44 93 VAL A C 1
ATOM 746 O O . VAL A 1 93 ? 10.828 -10.768 -35.529 1.00 94.44 93 VAL A O 1
ATOM 749 N N . ILE A 1 94 ? 12.953 -10.156 -35.915 1.00 92.81 94 ILE A N 1
ATOM 750 C CA . ILE A 1 94 ? 13.310 -10.047 -34.496 1.00 92.81 94 ILE A CA 1
ATOM 751 C C . ILE A 1 94 ? 12.552 -8.890 -33.838 1.00 92.81 94 ILE A C 1
ATOM 753 O O . ILE A 1 94 ? 11.949 -9.092 -32.783 1.00 92.81 94 ILE A O 1
ATOM 757 N N . ARG A 1 95 ? 12.486 -7.713 -34.475 1.00 91.94 95 ARG A N 1
ATOM 758 C CA . ARG A 1 95 ? 11.726 -6.575 -33.935 1.00 91.94 95 ARG A CA 1
ATOM 759 C C . ARG A 1 95 ? 10.249 -6.913 -33.742 1.00 91.94 95 ARG A C 1
ATOM 761 O O . ARG A 1 95 ? 9.709 -6.652 -32.673 1.00 91.94 95 ARG A O 1
ATOM 768 N N . GLN A 1 96 ? 9.623 -7.576 -34.713 1.00 89.69 96 GLN A N 1
ATOM 769 C CA . GLN A 1 96 ? 8.227 -8.017 -34.601 1.00 89.69 96 GLN A CA 1
ATOM 770 C C . GLN A 1 96 ? 8.025 -9.098 -33.535 1.00 89.69 96 GLN A C 1
ATOM 772 O O . GLN A 1 96 ? 7.019 -9.093 -32.831 1.00 89.69 96 GLN A O 1
ATOM 777 N N . ARG A 1 97 ? 8.968 -10.039 -33.398 1.00 91.38 97 ARG A N 1
ATOM 778 C CA . ARG A 1 97 ? 8.841 -11.152 -32.448 1.00 91.38 97 ARG A CA 1
ATOM 779 C C . ARG A 1 97 ? 8.883 -10.695 -30.993 1.00 91.38 97 ARG A C 1
ATOM 781 O O . ARG A 1 97 ? 8.227 -11.316 -30.160 1.00 91.38 97 ARG A O 1
ATOM 788 N N . PHE A 1 98 ? 9.663 -9.658 -30.704 1.00 90.50 98 PHE A N 1
ATOM 789 C CA . PHE A 1 98 ? 9.902 -9.163 -29.348 1.00 90.50 98 PHE A CA 1
ATOM 790 C C . PHE A 1 98 ? 9.258 -7.796 -29.067 1.00 90.50 98 PHE A C 1
ATOM 792 O O . PHE A 1 98 ? 9.479 -7.246 -27.994 1.00 90.50 98 PHE A O 1
ATOM 799 N N . GLY A 1 99 ? 8.470 -7.247 -30.000 1.00 88.25 99 GLY A N 1
ATOM 800 C CA . GLY A 1 99 ? 7.792 -5.956 -29.820 1.00 88.25 99 GLY A CA 1
ATOM 801 C C . GLY A 1 99 ? 8.738 -4.749 -29.801 1.00 88.25 99 GLY A C 1
ATOM 802 O O . GLY A 1 99 ? 8.466 -3.755 -29.137 1.00 88.25 99 GLY A O 1
ATOM 803 N N . LEU A 1 100 ? 9.867 -4.828 -30.512 1.00 87.75 100 LEU A N 1
ATOM 804 C CA . LEU A 1 100 ? 10.871 -3.757 -30.626 1.00 87.75 100 LEU A CA 1
ATOM 805 C C . LEU A 1 100 ? 10.635 -2.852 -31.852 1.00 87.75 100 LEU A C 1
ATOM 807 O O . LEU A 1 100 ? 11.525 -2.110 -32.265 1.00 87.75 100 LEU A O 1
ATOM 811 N N . ASP A 1 101 ? 9.467 -2.953 -32.486 1.00 82.56 101 ASP A N 1
ATOM 812 C CA . ASP A 1 101 ? 9.060 -2.167 -33.657 1.00 82.56 101 ASP A CA 1
ATOM 813 C C . ASP A 1 101 ? 8.336 -0.859 -33.288 1.00 82.56 101 ASP A C 1
ATOM 815 O O . ASP A 1 101 ? 7.909 -0.118 -34.175 1.00 82.56 101 ASP A O 1
ATOM 819 N N . GLY A 1 102 ? 8.195 -0.575 -31.989 1.00 74.19 102 GLY A N 1
ATOM 820 C CA . GLY A 1 102 ? 7.532 0.628 -31.483 1.00 74.19 102 GLY A CA 1
ATOM 821 C C . GLY A 1 102 ? 6.013 0.632 -31.681 1.00 74.19 102 GLY A C 1
ATOM 822 O O . GLY A 1 102 ? 5.405 1.693 -31.581 1.00 74.19 102 GLY A O 1
ATOM 823 N N . LYS A 1 103 ? 5.407 -0.526 -31.988 1.00 72.25 103 LYS A N 1
ATOM 824 C CA . LYS A 1 103 ? 3.949 -0.694 -32.137 1.00 72.25 103 LYS A CA 1
ATOM 825 C C . LYS A 1 103 ? 3.283 -1.422 -30.965 1.00 72.25 103 LYS A C 1
ATOM 827 O O . LYS A 1 103 ? 2.087 -1.691 -31.041 1.00 72.25 103 LYS A O 1
ATOM 832 N N . GLY A 1 104 ? 4.043 -1.778 -29.931 1.00 62.91 104 GLY A N 1
ATOM 833 C CA . GLY A 1 104 ? 3.484 -2.240 -28.660 1.00 62.91 104 GLY A CA 1
ATOM 834 C C . GLY A 1 104 ? 2.920 -1.064 -27.860 1.00 62.91 104 GLY A C 1
ATOM 835 O O . GLY A 1 104 ? 3.485 0.026 -27.943 1.00 62.91 104 GLY A O 1
ATOM 836 N N . ASP A 1 105 ? 1.815 -1.307 -27.148 1.00 49.72 105 ASP A N 1
ATOM 837 C CA . ASP A 1 105 ? 1.129 -0.344 -26.267 1.00 49.72 105 ASP A CA 1
ATOM 838 C C . ASP A 1 105 ? 2.067 0.357 -25.265 1.00 49.72 105 ASP A C 1
ATOM 840 O O . ASP A 1 105 ? 2.977 -0.316 -24.718 1.00 49.72 105 ASP A O 1
#